Protein AF-A0A3D4AVU3-F1 (afdb_monomer)

Mean predicted aligned error: 8.84 Å

Secondary structure (DSSP, 8-state):
----SEEEEEEEEEEEEEETTEEEEEEEEEEEEEETTT--EEEEEEEEEEEEEE------

Solvent-accessible surface area (backbone atoms only — not comparable to full-atom values): 3744 Å² total; per-residue (Å²): 133,90,71,80,60,64,47,78,51,70,52,82,48,76,51,76,48,75,53,102,63,39,39,40,37,37,37,43,39,38,43,34,34,27,34,64,84,81,69,44,74,80,44,72,52,74,51,79,48,79,47,77,46,71,68,78,82,75,84,131

Sequence (60 aa):
QIGAQYMLYGNLSSIVKSNADKADVYYKFTMRLMDMQSGLVEWADETEIRKTREKSTFGW

pLDDT: mean 80.14, std 12.46, range [43.81, 93.31]

Nearest PDB structures (foldseek):
  4uv2-assembly2_O  TM=8.662E-01  e=5.026E-02  Escherichia coli str. K-12 substr. MC4100
  3aae-assembly1_A  TM=7.354E-01  e=3.298E-01  Gallus gallus
  8p94-assembly1_U  TM=6.384E-01  e=4.693E-01  Mus musculus
  8f8q-assembly1_G  TM=5.962E-01  e=2.185E-01  Homo sapiens
  2qux-assembly4_K  TM=5.943E-01  e=1.814E+00  Pseudomonas phage PP7

Structure (mmCIF, N/CA/C/O backbone):
data_AF-A0A3D4AVU3-F1
#
_entry.id   AF-A0A3D4AVU3-F1
#
loop_
_atom_site.group_PDB
_atom_site.id
_atom_site.type_symbol
_atom_site.label_atom_id
_atom_site.label_alt_id
_atom_site.label_comp_id
_atom_site.label_asym_id
_atom_site.label_entity_id
_atom_site.label_seq_id
_atom_site.pdbx_PDB_ins_code
_atom_site.Cartn_x
_atom_site.Cartn_y
_atom_site.Cartn_z
_atom_site.occupancy
_atom_site.B_iso_or_equiv
_atom_site.auth_seq_id
_atom_site.auth_comp_id
_atom_site.auth_asym_id
_atom_site.auth_atom_id
_atom_site.pdbx_PDB_model_num
ATOM 1 N N . GLN A 1 1 ? -15.520 22.754 17.638 1.00 45.94 1 GLN A N 1
ATOM 2 C CA . GLN A 1 1 ? -14.432 22.347 16.726 1.00 45.94 1 GLN A CA 1
ATOM 3 C C . GLN A 1 1 ? -14.794 20.975 16.187 1.00 45.94 1 GLN A C 1
ATOM 5 O O . GLN A 1 1 ? -14.955 20.064 16.986 1.00 45.94 1 GLN A O 1
ATOM 10 N N . ILE A 1 2 ? -15.043 20.845 14.884 1.00 55.81 2 ILE A N 1
ATOM 11 C CA . ILE A 1 2 ? -15.349 19.548 14.265 1.00 55.81 2 ILE A CA 1
ATOM 12 C C . ILE A 1 2 ? -13.987 18.917 13.949 1.00 55.81 2 ILE A C 1
ATOM 14 O O . ILE A 1 2 ? -13.257 19.442 13.112 1.00 55.81 2 ILE A O 1
ATOM 18 N N . GLY A 1 3 ? -13.577 17.912 14.726 1.00 72.88 3 GLY A N 1
ATOM 19 C CA . GLY A 1 3 ? -12.312 17.196 14.524 1.00 72.88 3 GLY A CA 1
ATOM 20 C C . GLY A 1 3 ? -12.398 16.216 13.353 1.00 72.88 3 GLY A C 1
ATOM 21 O O . GLY A 1 3 ? -13.496 15.853 12.931 1.00 72.88 3 GLY A O 1
ATOM 22 N N . ALA A 1 4 ? -11.250 15.787 12.825 1.00 78.38 4 ALA A N 1
ATOM 23 C CA . ALA A 1 4 ? -11.213 14.711 11.839 1.00 78.38 4 ALA A CA 1
ATOM 24 C C . ALA A 1 4 ? -11.792 13.425 12.460 1.00 78.38 4 ALA A C 1
ATOM 26 O O . ALA A 1 4 ? -11.386 13.032 13.550 1.00 78.38 4 ALA A O 1
ATOM 27 N N . GLN A 1 5 ? -12.768 12.810 11.789 1.00 82.81 5 GLN A N 1
ATOM 28 C CA . GLN A 1 5 ? -13.388 11.550 12.228 1.00 82.81 5 GLN A CA 1
ATOM 29 C C . GLN A 1 5 ? -12.579 10.336 11.766 1.00 82.81 5 GLN A C 1
ATOM 31 O O . GLN A 1 5 ? -12.506 9.335 12.470 1.00 82.81 5 GLN A O 1
ATOM 36 N N . TYR A 1 6 ? -11.912 10.459 10.617 1.00 89.38 6 TYR A N 1
ATOM 37 C CA . TYR A 1 6 ? -11.096 9.404 10.036 1.00 89.38 6 TYR A CA 1
ATOM 38 C C . TYR A 1 6 ? -9.688 9.903 9.719 1.00 89.38 6 TYR A C 1
ATOM 40 O O . TYR A 1 6 ? -9.502 11.033 9.260 1.00 89.38 6 TYR A O 1
ATOM 48 N N . MET A 1 7 ? -8.704 9.031 9.914 1.00 90.31 7 MET A N 1
ATOM 49 C CA . MET A 1 7 ? -7.306 9.241 9.561 1.00 90.31 7 MET A CA 1
ATOM 50 C C . MET A 1 7 ? -6.894 8.251 8.473 1.00 90.31 7 MET A C 1
ATOM 52 O O . MET A 1 7 ? -6.938 7.039 8.676 1.00 90.31 7 MET A O 1
ATOM 56 N N . LEU A 1 8 ? -6.457 8.768 7.324 1.00 91.12 8 LEU A N 1
ATOM 57 C CA . LEU A 1 8 ? -5.885 7.971 6.240 1.00 91.12 8 LEU A CA 1
ATOM 58 C C . LEU A 1 8 ? -4.356 7.986 6.350 1.00 91.12 8 LEU A C 1
ATOM 60 O O . LEU A 1 8 ? -3.746 9.053 6.340 1.00 91.12 8 LEU A O 1
ATOM 64 N N . TYR A 1 9 ? -3.734 6.815 6.442 1.00 89.88 9 TYR A N 1
ATOM 65 C CA . TYR A 1 9 ? -2.283 6.669 6.544 1.00 89.88 9 TYR A CA 1
ATOM 66 C C . TYR A 1 9 ? -1.804 5.435 5.781 1.00 89.88 9 TYR A C 1
ATOM 68 O O . TYR A 1 9 ? -2.545 4.474 5.582 1.00 89.88 9 TYR A O 1
ATOM 76 N N . GLY A 1 10 ? -0.556 5.449 5.321 1.00 90.50 10 GLY A N 1
ATOM 77 C CA . GLY A 1 10 ? -0.076 4.409 4.423 1.00 90.50 10 GLY A CA 1
ATOM 78 C C . GLY A 1 10 ? 1.369 4.585 3.993 1.00 90.50 10 GLY A C 1
ATOM 79 O O . GLY A 1 10 ? 2.021 5.566 4.343 1.00 90.50 10 GLY A O 1
ATOM 80 N N . ASN A 1 11 ? 1.859 3.612 3.230 1.00 90.31 11 ASN A N 1
ATOM 81 C CA . ASN A 1 11 ? 3.200 3.615 2.663 1.00 90.31 11 ASN A CA 1
ATOM 82 C C . ASN A 1 11 ? 3.114 3.601 1.138 1.00 90.31 11 ASN A C 1
ATOM 84 O O . ASN A 1 11 ? 2.326 2.856 0.551 1.00 90.31 11 ASN A O 1
ATOM 88 N N . LEU A 1 12 ? 3.970 4.405 0.512 1.00 87.88 12 LEU A N 1
ATOM 89 C CA . LEU A 1 12 ? 4.184 4.422 -0.926 1.00 87.88 12 LEU A CA 1
ATOM 90 C C . LEU A 1 12 ? 5.631 4.031 -1.201 1.00 87.88 12 LEU A C 1
ATOM 92 O O . LEU A 1 12 ? 6.553 4.726 -0.778 1.00 87.88 12 LEU A O 1
ATOM 96 N N . SER A 1 13 ? 5.826 2.930 -1.924 1.00 86.88 13 SER A N 1
ATOM 97 C CA . SER A 1 13 ? 7.150 2.494 -2.366 1.00 86.88 13 SER A CA 1
ATOM 98 C C . SER A 1 13 ? 7.203 2.352 -3.885 1.00 86.88 13 SER A C 1
ATOM 100 O O . SER A 1 13 ? 6.241 1.915 -4.520 1.00 86.88 13 SER A O 1
ATOM 102 N N . SER A 1 14 ? 8.334 2.745 -4.476 1.00 82.62 14 SER A N 1
ATOM 103 C CA . SER A 1 14 ? 8.607 2.575 -5.903 1.00 82.62 14 SER A CA 1
ATOM 104 C C . SER A 1 14 ? 9.857 1.729 -6.104 1.00 82.62 14 SER A C 1
ATOM 106 O O . SER A 1 14 ? 10.913 2.055 -5.561 1.00 82.62 14 SER A O 1
ATOM 108 N N . ILE A 1 15 ? 9.756 0.687 -6.920 1.00 81.06 15 ILE A N 1
ATOM 109 C CA . ILE A 1 15 ? 10.869 -0.181 -7.297 1.00 81.06 15 ILE A CA 1
ATOM 110 C C . ILE A 1 15 ? 11.093 -0.009 -8.796 1.00 81.06 15 ILE A C 1
ATOM 112 O O . ILE A 1 15 ? 10.267 -0.419 -9.611 1.00 81.06 15 ILE A O 1
ATOM 116 N N . VAL A 1 16 ? 12.215 0.605 -9.163 1.00 79.38 16 VAL A N 1
ATOM 117 C CA . VAL A 1 16 ? 12.622 0.772 -10.562 1.00 79.38 16 VAL A CA 1
ATOM 118 C C . VAL A 1 16 ? 13.575 -0.360 -10.934 1.00 79.38 16 VAL A C 1
ATOM 120 O O . VAL A 1 16 ? 14.616 -0.531 -10.304 1.00 79.38 16 VAL A O 1
ATOM 123 N N . LYS A 1 17 ? 13.233 -1.128 -11.967 1.00 76.06 17 LYS A N 1
ATOM 124 C CA . LYS A 1 17 ? 14.104 -2.118 -12.605 1.00 76.06 17 LYS A CA 1
ATOM 125 C C . LYS A 1 17 ? 14.433 -1.636 -14.014 1.00 76.06 17 LYS A C 1
ATOM 127 O O . LYS A 1 17 ? 13.550 -1.563 -14.862 1.00 76.06 17 LYS A O 1
ATOM 132 N N . SER A 1 18 ? 15.692 -1.297 -14.271 1.00 72.50 18 SER A N 1
ATOM 133 C CA . SER A 1 18 ? 16.156 -0.875 -15.597 1.00 72.50 18 SER A CA 1
ATOM 134 C C . SER A 1 18 ? 17.136 -1.888 -16.185 1.00 72.50 18 SER A C 1
ATOM 136 O O . SER A 1 18 ? 18.194 -2.112 -15.603 1.00 72.50 18 SER A O 1
ATOM 138 N N . ASN A 1 19 ? 16.812 -2.428 -17.359 1.00 71.00 19 ASN A N 1
ATOM 139 C CA . ASN A 1 19 ? 17.746 -3.107 -18.260 1.00 71.00 19 ASN A CA 1
ATOM 140 C C . ASN A 1 19 ? 18.000 -2.204 -19.483 1.00 71.00 19 ASN A C 1
ATOM 142 O O . ASN A 1 19 ? 17.242 -1.258 -19.701 1.00 71.00 19 ASN A O 1
ATOM 146 N N . ALA A 1 20 ? 19.047 -2.483 -20.272 1.00 67.75 20 ALA A N 1
ATOM 147 C CA . ALA A 1 20 ? 19.540 -1.632 -21.373 1.00 67.75 20 ALA A CA 1
ATOM 148 C C . ALA A 1 20 ? 18.432 -0.974 -22.236 1.00 67.75 20 ALA A C 1
ATOM 150 O O . ALA A 1 20 ? 18.501 0.226 -22.530 1.00 67.75 20 ALA A O 1
ATOM 151 N N . ASP A 1 21 ? 17.357 -1.723 -22.511 1.00 65.12 21 ASP A N 1
ATOM 152 C CA . ASP A 1 21 ? 16.279 -1.322 -23.425 1.00 65.12 21 ASP A CA 1
ATOM 153 C C . ASP A 1 21 ? 14.898 -1.164 -22.755 1.00 65.12 21 ASP A C 1
ATOM 155 O O . ASP A 1 21 ? 13.958 -0.656 -23.374 1.00 65.12 21 ASP A O 1
ATOM 159 N N . LYS A 1 22 ? 14.749 -1.574 -21.485 1.00 61.34 22 LYS A N 1
ATOM 160 C CA . LYS A 1 22 ? 13.459 -1.594 -20.769 1.00 61.34 22 LYS A CA 1
ATOM 161 C C . LYS A 1 22 ? 13.581 -1.052 -19.352 1.00 61.34 22 LYS A C 1
ATOM 163 O O . LYS A 1 22 ? 14.403 -1.5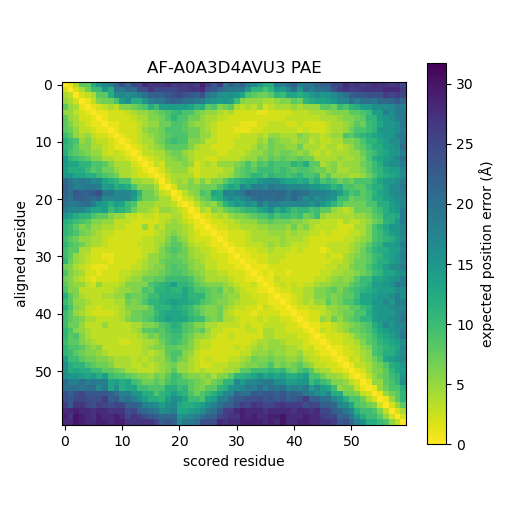21 -18.569 1.00 61.34 22 LYS A O 1
ATOM 168 N N . ALA A 1 23 ? 12.714 -0.102 -19.013 1.00 75.69 23 ALA A N 1
ATOM 169 C CA . ALA A 1 23 ? 12.515 0.349 -17.641 1.00 75.69 23 ALA A CA 1
ATOM 170 C C . ALA A 1 23 ? 11.141 -0.128 -17.150 1.00 75.69 23 ALA A C 1
ATOM 172 O O . ALA A 1 23 ? 10.108 0.314 -17.653 1.00 75.69 23 ALA A O 1
ATOM 173 N N . ASP A 1 24 ? 11.142 -1.025 -16.170 1.00 79.12 24 ASP A N 1
ATOM 174 C CA . ASP A 1 24 ? 9.963 -1.445 -15.422 1.00 79.12 24 ASP A CA 1
ATOM 175 C C . ASP A 1 24 ? 9.913 -0.665 -14.106 1.00 79.12 24 ASP A C 1
ATOM 177 O O . ASP A 1 24 ? 10.835 -0.726 -13.294 1.00 79.12 24 ASP A O 1
ATOM 181 N N . VAL A 1 25 ? 8.827 0.059 -13.869 1.00 81.69 25 VAL A N 1
ATOM 182 C CA . VAL A 1 25 ? 8.584 0.764 -12.610 1.00 81.69 25 VAL A CA 1
ATOM 183 C C . VAL A 1 25 ? 7.411 0.100 -11.907 1.00 81.69 25 VAL A C 1
ATOM 185 O O . VAL A 1 25 ? 6.305 0.056 -12.442 1.00 81.69 25 VAL A O 1
ATOM 188 N N . TYR A 1 26 ? 7.651 -0.413 -10.707 1.00 84.50 26 TYR A N 1
ATOM 189 C CA . TYR A 1 26 ? 6.627 -0.964 -9.829 1.00 84.50 26 TYR A CA 1
ATOM 190 C C . TYR A 1 26 ? 6.306 0.060 -8.751 1.00 84.50 26 TYR A C 1
ATOM 192 O O . TYR A 1 26 ? 7.208 0.538 -8.068 1.00 84.50 26 TYR A O 1
ATOM 200 N N . TYR A 1 27 ? 5.031 0.377 -8.584 1.00 85.88 27 TYR A N 1
ATOM 201 C CA . TYR A 1 27 ? 4.535 1.149 -7.455 1.00 85.88 27 TYR A CA 1
ATOM 202 C C . TYR A 1 27 ? 3.707 0.233 -6.568 1.00 85.88 27 TYR A C 1
ATOM 204 O O . TYR A 1 27 ? 2.802 -0.437 -7.062 1.00 85.88 27 TYR A O 1
ATOM 212 N N . LYS A 1 28 ? 4.009 0.214 -5.272 1.00 88.38 28 LYS A N 1
ATOM 213 C CA . LYS A 1 28 ? 3.241 -0.514 -4.266 1.00 88.38 28 LYS A CA 1
ATOM 214 C C . LYS A 1 28 ? 2.696 0.489 -3.259 1.00 88.38 28 LYS A C 1
ATOM 216 O O . LYS A 1 28 ? 3.465 1.182 -2.584 1.00 88.38 28 LYS A O 1
ATOM 221 N N . PHE A 1 29 ? 1.372 0.575 -3.223 1.00 89.56 29 PHE A N 1
ATOM 222 C CA . PHE A 1 29 ? 0.608 1.444 -2.341 1.00 89.56 29 PHE A CA 1
ATOM 223 C C . PHE A 1 29 ? -0.048 0.582 -1.276 1.00 89.56 29 PHE A C 1
ATOM 225 O O . PHE A 1 29 ? -0.793 -0.331 -1.613 1.00 89.56 29 PHE A O 1
ATOM 232 N N . THR A 1 30 ? 0.183 0.899 -0.010 1.00 90.44 30 THR A N 1
ATOM 233 C CA . THR A 1 30 ? -0.535 0.288 1.109 1.00 90.44 30 THR A CA 1
ATOM 234 C C . THR A 1 30 ? -1.227 1.408 1.866 1.00 90.44 30 THR A C 1
ATOM 236 O O . THR A 1 30 ? -0.542 2.275 2.407 1.00 90.44 30 THR A O 1
ATOM 239 N N . MET A 1 31 ? -2.557 1.408 1.913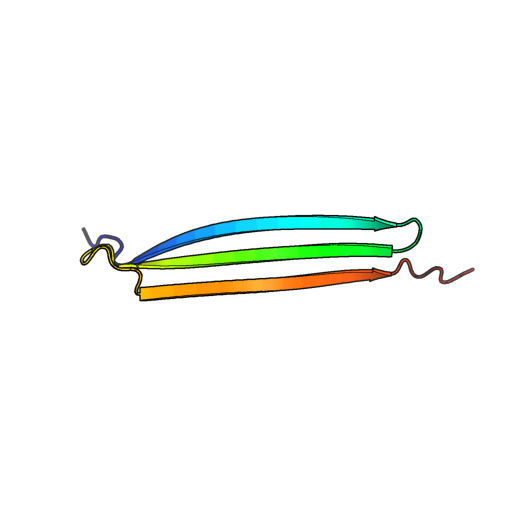 1.00 93.31 31 MET A N 1
ATOM 240 C CA . MET A 1 31 ? -3.351 2.480 2.519 1.00 93.31 31 MET A CA 1
ATOM 241 C C . MET A 1 31 ? -4.284 1.918 3.588 1.00 93.31 31 MET A C 1
ATOM 243 O O . MET A 1 31 ? -4.815 0.820 3.439 1.00 93.31 31 MET A O 1
ATOM 247 N N . ARG A 1 32 ? -4.466 2.667 4.677 1.00 92.75 32 ARG A N 1
ATOM 248 C CA . ARG A 1 32 ? -5.331 2.310 5.805 1.00 92.75 32 ARG A CA 1
ATOM 249 C C . ARG A 1 32 ? -6.125 3.518 6.271 1.00 92.75 32 ARG A C 1
ATOM 251 O O . ARG A 1 32 ? -5.561 4.595 6.451 1.00 92.75 32 ARG A O 1
ATOM 258 N N . LEU A 1 33 ? -7.416 3.319 6.491 1.00 92.56 33 LEU A N 1
ATOM 259 C CA . LEU A 1 33 ? -8.330 4.293 7.065 1.00 92.56 33 LEU A CA 1
ATOM 260 C C . LEU A 1 33 ? -8.665 3.862 8.491 1.00 92.56 33 LEU A C 1
ATOM 262 O O . LEU A 1 33 ? -9.169 2.761 8.700 1.00 92.56 33 LEU A O 1
ATOM 266 N N . MET A 1 34 ? -8.383 4.724 9.458 1.00 92.50 34 MET A N 1
ATOM 267 C CA . MET A 1 34 ? -8.704 4.513 1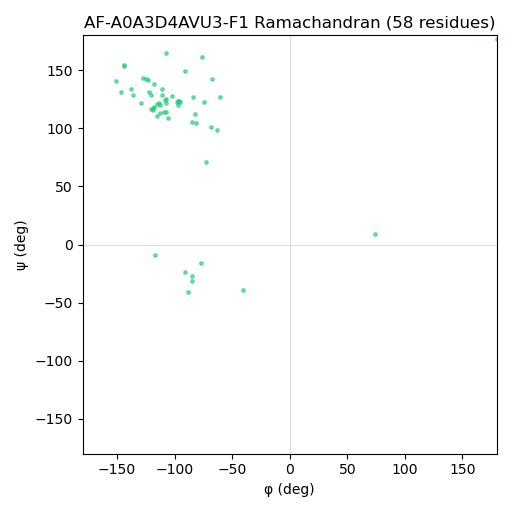0.86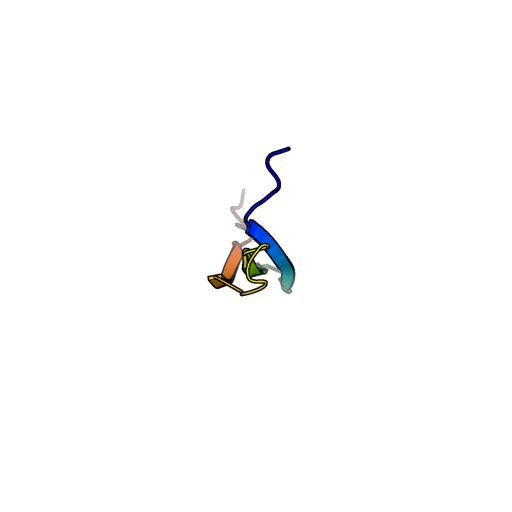5 1.00 92.50 34 MET A CA 1
ATOM 268 C C . MET A 1 34 ? -9.784 5.485 11.307 1.00 92.50 34 MET A C 1
ATOM 270 O O . MET A 1 34 ? -9.682 6.679 11.034 1.00 92.50 34 MET A O 1
ATOM 274 N N . ASP A 1 35 ? -10.782 4.984 12.018 1.00 91.31 35 ASP A N 1
ATOM 275 C CA . ASP A 1 35 ? -11.715 5.809 12.773 1.00 91.31 35 ASP A CA 1
ATOM 276 C C . ASP A 1 35 ? -11.009 6.324 14.036 1.00 91.31 35 ASP A C 1
ATOM 278 O O . ASP A 1 35 ? -10.467 5.55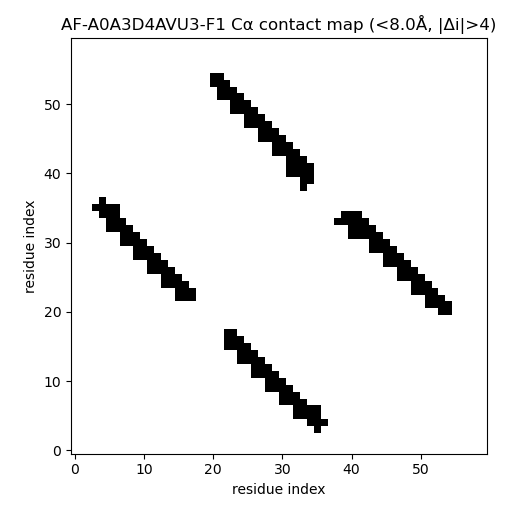6 14.832 1.00 91.31 35 ASP A O 1
ATOM 282 N N . MET A 1 36 ? -10.960 7.643 14.205 1.00 88.06 36 MET A N 1
ATOM 283 C CA . MET A 1 36 ? -10.232 8.281 15.307 1.00 88.06 36 MET A CA 1
ATOM 284 C C . MET A 1 36 ? -10.979 8.204 16.643 1.00 88.06 36 MET A C 1
ATOM 286 O O . MET A 1 36 ? -10.386 8.455 17.692 1.00 88.06 36 MET A O 1
ATOM 290 N N . GLN A 1 37 ? -12.271 7.886 16.614 1.00 87.69 37 GLN A N 1
ATOM 291 C CA . GLN A 1 37 ? -13.128 7.789 17.784 1.00 87.69 37 GLN A CA 1
ATOM 292 C C . GLN A 1 37 ? -13.079 6.384 18.392 1.00 87.69 37 GLN A C 1
ATOM 294 O O . GLN A 1 37 ? -13.008 6.255 19.613 1.00 87.69 37 GLN A O 1
ATOM 299 N N . SER A 1 38 ? -13.075 5.341 17.555 1.00 88.06 38 SER A N 1
ATOM 300 C CA . SER A 1 38 ? -12.943 3.942 17.990 1.00 88.06 38 SER A CA 1
ATOM 301 C C . SER A 1 38 ? -11.490 3.448 18.027 1.00 88.06 38 SER A C 1
ATOM 303 O O . SER A 1 38 ? -11.179 2.505 18.755 1.00 88.06 38 SER A O 1
ATOM 305 N N . GLY A 1 39 ? -10.594 4.070 17.253 1.00 86.62 39 GLY A N 1
ATOM 306 C CA . GLY A 1 39 ? -9.213 3.619 17.053 1.00 86.62 39 GLY A CA 1
ATOM 307 C C . GLY A 1 39 ? -9.087 2.391 16.143 1.00 86.62 39 GLY A C 1
ATOM 308 O O . GLY A 1 39 ? -8.005 1.807 16.050 1.00 86.62 39 GLY A O 1
ATOM 309 N N . LEU A 1 40 ? -10.175 1.973 15.491 1.00 90.69 40 LEU A N 1
ATOM 310 C CA . LEU A 1 40 ? -10.212 0.789 14.636 1.00 90.69 40 LEU A CA 1
ATOM 311 C C . LEU A 1 40 ? -9.883 1.135 13.182 1.00 90.69 40 LEU A C 1
ATOM 313 O O . LEU A 1 40 ? -10.158 2.235 12.702 1.00 90.69 40 LEU A O 1
ATOM 317 N N . VAL A 1 41 ? -9.277 0.179 12.473 1.00 89.38 41 VAL A N 1
ATOM 318 C CA . VAL A 1 41 ? -9.058 0.279 11.026 1.00 89.38 41 VAL A CA 1
ATOM 319 C C . VAL A 1 41 ? -10.339 -0.150 10.321 1.00 89.38 41 VAL A C 1
ATOM 321 O O . VAL A 1 41 ? -10.697 -1.323 10.350 1.00 89.38 41 VAL A O 1
ATOM 324 N N . GLU A 1 42 ? -10.996 0.803 9.673 1.00 88.94 42 GLU A N 1
ATOM 325 C CA . GLU A 1 42 ? -12.247 0.591 8.936 1.00 88.94 42 GLU A CA 1
ATOM 326 C C . GLU A 1 42 ? -11.992 0.096 7.509 1.00 88.94 42 GLU A C 1
ATOM 328 O O . GLU A 1 42 ? -12.819 -0.590 6.912 1.00 88.94 42 GLU A O 1
ATOM 333 N N . TRP A 1 43 ? -10.832 0.429 6.939 1.00 91.81 43 TRP A N 1
ATOM 334 C CA . TRP A 1 43 ? -10.464 0.001 5.595 1.00 91.81 43 TRP A CA 1
ATOM 335 C C . TRP A 1 43 ? -8.953 -0.137 5.456 1.00 91.81 43 TRP A C 1
ATOM 337 O O . TRP A 1 43 ? -8.190 0.684 5.967 1.00 91.81 43 TRP A O 1
ATOM 347 N N . ALA A 1 44 ? -8.515 -1.170 4.747 1.00 92.25 44 ALA A N 1
ATOM 348 C CA . ALA A 1 44 ? -7.123 -1.369 4.389 1.00 92.25 44 ALA A CA 1
ATOM 349 C C . ALA A 1 44 ? -7.047 -2.033 3.020 1.00 92.25 44 ALA A C 1
ATOM 351 O O . ALA A 1 44 ? -7.713 -3.042 2.794 1.00 92.25 44 ALA A O 1
ATOM 352 N N . ASP A 1 45 ? -6.220 -1.486 2.136 1.00 91.50 45 ASP A N 1
ATOM 353 C CA . ASP A 1 45 ? -6.005 -2.061 0.814 1.00 91.50 45 ASP A CA 1
ATOM 354 C C . ASP A 1 45 ? -4.550 -1.904 0.370 1.00 91.50 45 ASP A C 1
ATOM 356 O O . ASP A 1 45 ? -3.817 -1.007 0.813 1.00 91.50 45 ASP A O 1
ATOM 360 N N . GLU A 1 46 ? -4.137 -2.813 -0.503 1.00 89.56 46 GLU A N 1
ATOM 361 C CA . GLU A 1 46 ? -2.823 -2.839 -1.114 1.00 89.56 46 GLU A CA 1
ATOM 362 C C . GLU A 1 46 ? -2.962 -2.958 -2.627 1.00 89.56 46 GLU A C 1
ATOM 364 O O . GLU A 1 46 ? -3.535 -3.908 -3.153 1.00 89.56 46 GLU A O 1
ATOM 369 N N . THR A 1 47 ? -2.407 -1.988 -3.345 1.00 88.19 47 THR A N 1
ATOM 370 C CA . THR A 1 47 ? -2.451 -1.967 -4.805 1.00 88.19 47 THR A CA 1
ATOM 371 C C . THR A 1 47 ? -1.046 -1.931 -5.380 1.00 88.19 47 THR A C 1
ATOM 373 O O . THR A 1 47 ? -0.216 -1.096 -5.006 1.00 88.19 47 THR A O 1
ATOM 376 N N . GLU A 1 48 ? -0.804 -2.813 -6.348 1.00 85.50 48 GLU A N 1
ATOM 377 C CA . GLU A 1 48 ? 0.427 -2.851 -7.129 1.00 85.50 48 GLU A CA 1
ATOM 378 C C . GLU A 1 48 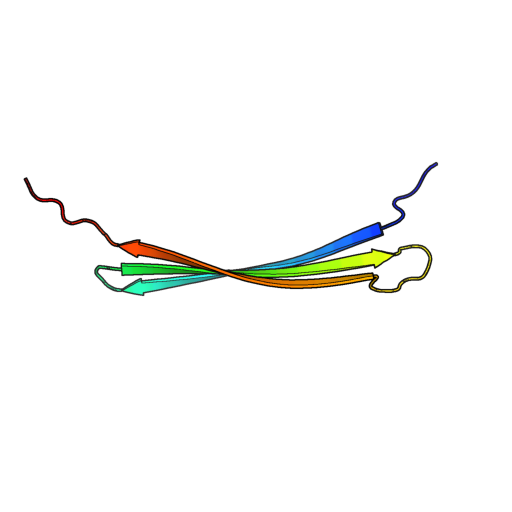? 0.160 -2.361 -8.554 1.00 85.50 48 GL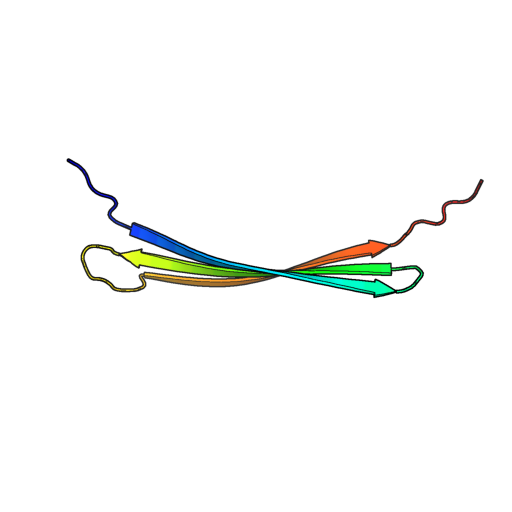U A C 1
ATOM 380 O O . GLU A 1 48 ? -0.701 -2.877 -9.266 1.00 85.50 48 GLU A O 1
ATOM 385 N N . ILE A 1 49 ? 0.911 -1.344 -8.980 1.00 85.69 49 ILE A N 1
ATOM 386 C CA . ILE A 1 49 ? 0.810 -0.761 -10.318 1.00 85.69 49 ILE A CA 1
ATOM 387 C C . ILE A 1 49 ? 2.151 -0.926 -11.022 1.00 85.69 49 ILE A C 1
ATOM 389 O O . ILE A 1 49 ? 3.162 -0.357 -10.606 1.00 85.69 49 ILE A O 1
ATOM 393 N N . ARG A 1 50 ? 2.156 -1.670 -12.132 1.00 83.31 50 ARG A N 1
ATOM 394 C CA . ARG A 1 50 ? 3.326 -1.821 -13.002 1.00 83.31 50 ARG A CA 1
ATOM 395 C C . ARG A 1 50 ? 3.238 -0.860 -14.185 1.00 83.31 50 ARG A C 1
ATOM 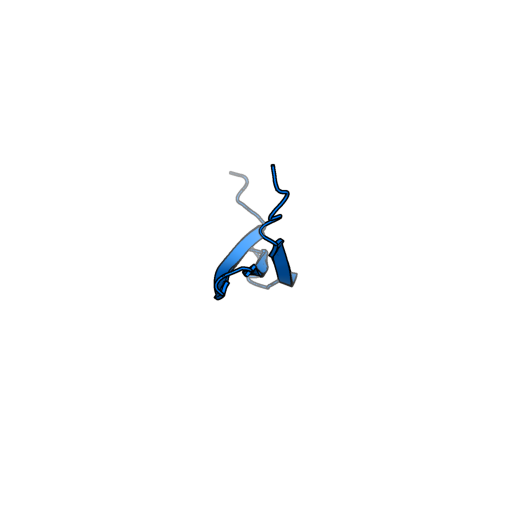397 O O . ARG A 1 50 ? 2.301 -0.922 -14.976 1.00 83.31 50 ARG A O 1
ATOM 404 N N . LYS A 1 51 ? 4.255 -0.016 -14.347 1.00 81.19 51 LYS A N 1
ATOM 405 C CA . LYS A 1 51 ? 4.495 0.772 -15.560 1.00 81.19 51 LYS A CA 1
ATOM 406 C C . LYS A 1 51 ? 5.697 0.214 -16.310 1.00 81.19 51 LYS A C 1
ATOM 408 O O . LYS A 1 51 ? 6.825 0.318 -15.838 1.00 81.19 51 LYS A O 1
ATOM 413 N N . THR A 1 52 ? 5.4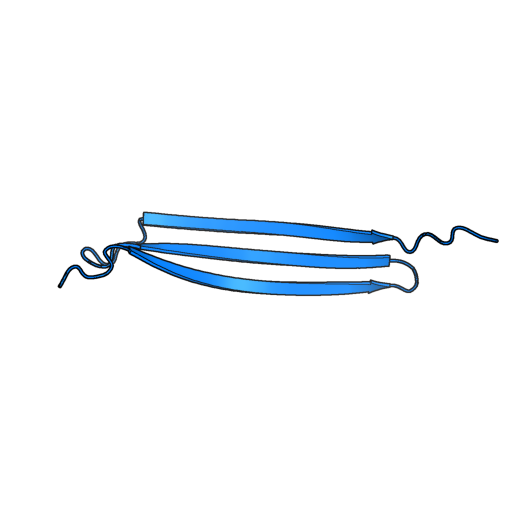54 -0.316 -17.500 1.00 72.25 52 THR A N 1
ATOM 414 C CA . THR A 1 52 ? 6.508 -0.743 -18.425 1.00 72.25 52 THR A CA 1
ATOM 415 C C . THR A 1 52 ? 6.754 0.378 -19.428 1.00 72.25 52 THR A C 1
ATOM 417 O O . THR A 1 52 ? 5.837 0.776 -20.145 1.00 72.25 52 THR A O 1
ATOM 420 N N . ARG A 1 53 ? 7.979 0.908 -19.487 1.00 67.12 53 ARG A N 1
ATOM 421 C CA . ARG A 1 53 ? 8.405 1.829 -20.546 1.00 67.12 53 ARG A CA 1
ATOM 422 C C . ARG A 1 53 ? 9.337 1.078 -21.488 1.00 67.12 53 ARG A C 1
ATOM 424 O O . ARG A 1 53 ? 10.478 0.783 -21.132 1.00 67.12 53 ARG A O 1
ATOM 431 N N . GLU A 1 54 ? 8.856 0.793 -22.692 1.00 62.75 54 GLU A N 1
ATOM 432 C CA . GLU A 1 54 ? 9.709 0.329 -23.785 1.00 62.75 54 GLU A CA 1
ATOM 433 C C . GLU A 1 54 ? 10.329 1.552 -24.469 1.00 62.75 54 GLU A C 1
ATOM 435 O O . GLU A 1 54 ? 9.623 2.499 -24.834 1.00 62.75 54 GLU A O 1
ATOM 440 N N . LYS A 1 55 ? 11.661 1.580 -24.606 1.00 61.00 55 LYS A N 1
ATOM 441 C CA . LYS A 1 55 ? 12.305 2.557 -25.487 1.00 61.00 55 LYS A CA 1
ATOM 442 C C . LYS A 1 55 ? 11.932 2.185 -26.921 1.00 61.00 55 LYS A C 1
ATOM 444 O O . LYS A 1 55 ? 12.503 1.267 -27.493 1.00 61.00 55 LYS A O 1
ATOM 449 N N . SER A 1 56 ? 10.965 2.897 -27.490 1.00 60.38 56 SER A N 1
ATOM 450 C CA . SER A 1 56 ? 10.683 2.849 -28.923 1.00 60.38 56 SER A CA 1
ATOM 451 C C . SER A 1 56 ? 11.903 3.378 -29.678 1.00 60.38 56 SER A C 1
ATOM 453 O O . SER A 1 56 ? 12.079 4.590 -29.802 1.00 60.38 56 SER A O 1
ATOM 455 N N . THR A 1 57 ? 12.746 2.481 -30.188 1.00 64.94 57 THR A N 1
ATOM 456 C CA . THR A 1 57 ? 13.699 2.786 -31.259 1.00 64.94 57 THR A CA 1
ATOM 457 C C . THR A 1 57 ? 12.911 2.925 -32.561 1.00 64.94 57 THR A C 1
ATOM 459 O O . THR A 1 57 ? 12.935 2.039 -33.412 1.00 64.94 57 THR A O 1
ATOM 462 N N . PHE A 1 58 ? 12.137 4.003 -32.694 1.00 56.81 58 PHE A N 1
ATOM 463 C CA . PHE A 1 58 ? 11.591 4.374 -33.994 1.00 56.81 58 PHE A CA 1
ATOM 464 C C . PHE A 1 58 ? 12.705 5.120 -34.721 1.00 56.81 58 PHE A C 1
ATOM 466 O O . PHE A 1 58 ? 13.068 6.228 -34.330 1.00 56.81 58 PHE A O 1
ATOM 473 N N . GLY A 1 59 ? 13.323 4.433 -35.681 1.00 64.25 59 GLY A N 1
ATOM 474 C CA . GLY A 1 59 ? 14.380 4.986 -36.514 1.00 64.25 59 GLY A CA 1
ATOM 475 C C . GLY A 1 59 ? 13.855 6.079 -37.434 1.00 64.25 59 GLY A C 1
ATOM 476 O O . GLY A 1 59 ? 12.731 5.961 -37.914 1.00 64.25 59 GLY A O 1
ATOM 477 N N . TRP A 1 60 ? 14.679 7.109 -37.619 1.00 43.81 60 TRP A N 1
ATOM 478 C CA . TRP A 1 60 ? 15.101 7.743 -38.874 1.00 43.81 60 TRP A CA 1
ATOM 479 C C . TRP A 1 60 ? 16.403 8.498 -38.587 1.00 43.81 60 TRP A C 1
ATOM 481 O O . TRP A 1 60 ? 16.527 9.031 -37.459 1.00 43.81 60 TRP A O 1
#

Radius of gyration: 19.03 Å; Cα contacts (8 Å, |Δi|>4): 103; chains: 1; bounding box: 35×26×57 Å

Foldseek 3Di:
DDDDQKDKDWDWDWDWDDDPFKIKIKIKIWIWIAGPVVRDTPDIDIDIDIDIDGPPPPDD